Protein AF-A0A8H5BYA2-F1 (afdb_monomer_lite)

Sequence (118 aa):
MMFYFARFVLLLAHLRWNTVLAQTSLYIPGFDPQPIAASVVGVGSDGRTTWALQKGQADTTDTKSYADFHGTATLVQGPKDASLTYADASAQFTIGVACTFTHSTLAKPEATGEKGLE

Organism: NCBI:txid2480587

Foldseek 3Di:
DPPVVVVVVVVVVPPPPPPDPPPDDDDDPPADDAAKDWDFPDADPQRKTKIWIAHHDDDPPDPDDGDHGPDTKIWIDDPFKIWIWDDDVVVQWIWIWIFTDDPNDTDDIDTDTDRPDD

pLDDT: mean 73.27, std 17.87, range [36.91, 96.31]

Radius of gyration: 21.89 Å; chains: 1; bounding box: 81×33×36 Å

Secondary structure (DSSP, 8-state):
--SSHHHHHHHHTT--------------TTS-S--EEEEEEEE-TTSPEEEEEEEPPPPTT---------S-EEEEE-SSEEEEEEEETTTTEEEEEEEEEETTEE---EEE------

Structure (mmCIF, N/CA/C/O backbone):
data_AF-A0A8H5BYA2-F1
#
_entry.id   AF-A0A8H5BYA2-F1
#
loop_
_atom_site.group_PDB
_atom_site.id
_atom_site.type_symbol
_atom_site.label_atom_id
_atom_site.label_alt_id
_atom_site.label_comp_id
_atom_site.label_asym_id
_atom_site.label_entity_id
_atom_site.label_seq_id
_atom_site.pdbx_PDB_ins_code
_atom_site.Cartn_x
_atom_site.Cartn_y
_atom_site.Cartn_z
_atom_site.occupancy
_atom_site.B_iso_or_equiv
_atom_site.auth_seq_id
_atom_site.auth_comp_id
_atom_site.auth_asym_id
_atom_site.auth_atom_id
_atom_site.pdbx_PDB_model_num
ATOM 1 N N . MET A 1 1 ? -57.261 17.692 -14.785 1.00 49.97 1 MET A N 1
ATOM 2 C CA . MET A 1 1 ? -56.304 16.590 -15.040 1.00 49.97 1 MET A CA 1
ATOM 3 C C . MET A 1 1 ? -55.120 17.048 -15.910 1.00 49.97 1 MET A C 1
ATOM 5 O O . MET A 1 1 ? -54.666 16.301 -16.756 1.00 49.97 1 MET A O 1
ATOM 9 N N . MET A 1 2 ? -54.600 18.274 -15.717 1.00 49.91 2 MET A N 1
ATOM 10 C CA . MET A 1 2 ? -53.535 18.846 -16.569 1.00 49.91 2 MET A CA 1
ATOM 11 C C . MET A 1 2 ? -52.534 19.715 -15.778 1.00 49.91 2 MET A C 1
ATOM 13 O O . MET A 1 2 ? -51.893 20.594 -16.330 1.00 49.91 2 MET A O 1
ATOM 17 N N . PHE A 1 3 ? -52.419 19.484 -14.463 1.00 42.78 3 PHE A N 1
ATOM 18 C CA . PHE A 1 3 ? -51.503 20.227 -13.575 1.00 42.78 3 PHE A CA 1
ATOM 19 C C . PHE A 1 3 ? -50.533 19.323 -12.791 1.00 42.78 3 PHE A C 1
ATOM 21 O O . PHE A 1 3 ? -49.571 19.816 -12.212 1.00 42.78 3 PHE A O 1
ATOM 28 N N . TYR A 1 4 ? -50.740 17.998 -12.799 1.00 40.84 4 TYR A N 1
ATOM 29 C CA . TYR A 1 4 ? -49.879 17.037 -12.092 1.00 40.84 4 TYR A CA 1
ATOM 30 C C . TYR A 1 4 ? -48.628 16.644 -12.891 1.00 40.84 4 TYR A C 1
ATOM 32 O O . TYR A 1 4 ? -47.560 16.478 -12.306 1.00 40.84 4 TYR A O 1
ATOM 40 N N . PHE A 1 5 ? -48.724 16.570 -14.224 1.00 44.97 5 PHE A N 1
ATOM 41 C CA . PHE A 1 5 ? -47.589 16.210 -15.086 1.00 44.97 5 PHE A CA 1
ATOM 42 C C . PHE A 1 5 ? -46.463 17.257 -15.055 1.00 44.97 5 PHE A C 1
ATOM 44 O O . PHE A 1 5 ? -45.290 16.897 -15.029 1.00 44.97 5 PHE A O 1
ATOM 51 N N . ALA A 1 6 ? -46.804 18.547 -14.967 1.00 45.22 6 ALA A N 1
ATOM 52 C CA . ALA A 1 6 ? -45.822 19.635 -14.965 1.00 45.22 6 ALA A CA 1
ATOM 53 C C . ALA A 1 6 ? -44.945 19.672 -13.697 1.00 45.22 6 ALA A C 1
ATOM 55 O O . ALA A 1 6 ? -43.803 20.120 -13.753 1.00 45.22 6 ALA A O 1
ATOM 56 N N . ARG A 1 7 ? -45.443 19.169 -12.556 1.00 47.38 7 ARG A N 1
ATOM 57 C CA . ARG A 1 7 ? -44.660 19.101 -11.309 1.00 47.38 7 ARG A CA 1
ATOM 58 C C . ARG A 1 7 ? -43.731 17.891 -11.241 1.00 47.38 7 ARG A C 1
ATOM 60 O O . ARG A 1 7 ? -42.707 17.961 -10.573 1.00 47.38 7 ARG A O 1
ATOM 67 N N . PHE A 1 8 ? -44.060 16.810 -11.945 1.00 45.84 8 PHE A N 1
ATOM 68 C CA . PHE A 1 8 ? -43.253 15.588 -11.944 1.00 45.84 8 PHE A CA 1
ATOM 69 C C . PHE A 1 8 ? -41.979 15.739 -12.789 1.00 45.84 8 PHE A C 1
ATOM 71 O O . PHE A 1 8 ? -40.913 15.272 -12.400 1.00 45.84 8 PHE A O 1
ATOM 78 N N . VAL A 1 9 ? -42.066 16.475 -13.903 1.00 55.06 9 VAL A N 1
ATOM 79 C CA . VAL A 1 9 ? -40.914 16.759 -14.779 1.00 55.06 9 VAL A CA 1
ATOM 80 C C . VAL A 1 9 ? -39.900 17.694 -14.103 1.00 55.06 9 VAL A C 1
ATOM 82 O O . VAL A 1 9 ? -38.697 17.542 -14.292 1.00 55.06 9 VAL A O 1
ATOM 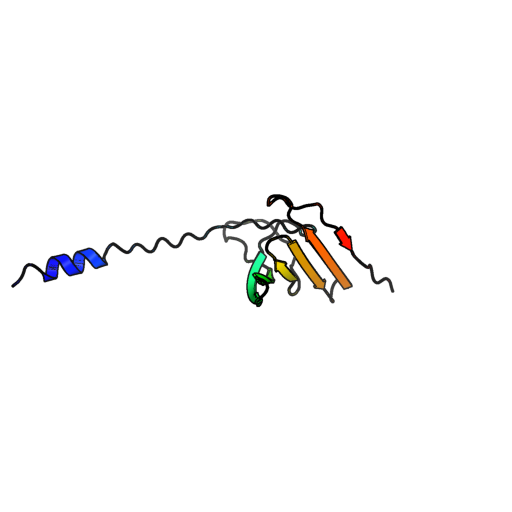85 N N . LEU A 1 10 ? -40.362 18.619 -13.257 1.00 49.81 10 LEU A N 1
ATOM 86 C CA . LEU A 1 10 ? -39.500 19.593 -12.576 1.00 49.81 10 LEU A CA 1
ATOM 87 C C . LEU A 1 10 ? -38.698 18.981 -11.410 1.00 49.81 10 LEU A C 1
ATOM 89 O O . LEU A 1 10 ? -37.605 19.453 -11.111 1.00 49.81 10 LEU A O 1
ATOM 93 N N . LEU A 1 11 ? -39.189 17.896 -10.798 1.00 49.34 11 LEU A N 1
ATOM 94 C CA . LEU A 1 11 ? -38.508 17.211 -9.689 1.00 49.34 11 LEU A CA 1
ATOM 95 C C . LEU A 1 11 ? -37.309 16.359 -10.149 1.00 49.34 11 LEU A C 1
ATOM 97 O O . LEU A 1 11 ? -36.342 16.199 -9.408 1.00 49.34 11 LEU A O 1
ATOM 101 N N . LEU A 1 12 ? -37.337 15.850 -11.385 1.00 54.81 12 LEU A N 1
ATOM 102 C CA . LEU A 1 12 ? -36.254 15.039 -11.959 1.00 54.81 12 LEU A CA 1
ATOM 103 C C . LEU A 1 12 ? -35.040 15.875 -12.404 1.00 54.81 12 LEU A C 1
ATOM 105 O O . LEU A 1 12 ? -33.945 15.340 -12.548 1.00 54.81 12 LEU A O 1
ATOM 109 N N . ALA A 1 13 ? -35.198 17.192 -12.570 1.00 51.94 13 ALA A N 1
ATOM 110 C CA . ALA A 1 13 ? -34.144 18.081 -13.062 1.00 51.94 13 ALA A CA 1
ATOM 111 C C . ALA A 1 13 ? -33.141 18.543 -11.982 1.00 51.94 13 ALA A C 1
ATOM 113 O O . ALA A 1 13 ? -32.279 19.372 -12.271 1.00 51.94 13 ALA A O 1
ATOM 114 N N . HIS A 1 14 ? -33.275 18.105 -10.724 1.00 46.88 14 HIS A N 1
ATOM 115 C CA . HIS A 1 14 ? -32.459 18.601 -9.599 1.00 46.88 14 HIS A CA 1
ATOM 116 C C . HIS A 1 14 ? -31.573 17.537 -8.945 1.00 46.88 14 HIS A C 1
ATOM 118 O O . HIS A 1 14 ? -30.838 17.857 -8.011 1.00 46.88 14 HIS A O 1
ATOM 124 N N . LEU A 1 15 ? -31.545 16.302 -9.457 1.00 51.44 15 LEU A N 1
ATOM 125 C CA . LEU A 1 15 ? -30.493 15.355 -9.087 1.00 51.44 15 LEU A CA 1
ATOM 126 C C . LEU A 1 15 ? -29.190 15.749 -9.800 1.00 51.44 15 LEU A C 1
ATOM 128 O O . LEU A 1 15 ? -28.763 15.135 -10.773 1.00 51.44 15 LEU A O 1
ATOM 132 N N . ARG A 1 16 ? -28.543 16.806 -9.304 1.00 57.88 16 ARG A N 1
ATOM 133 C CA . ARG A 1 16 ? -27.129 17.074 -9.564 1.00 57.88 16 ARG A CA 1
ATOM 134 C C . ARG A 1 16 ? -26.343 16.034 -8.772 1.00 57.88 16 ARG A C 1
ATOM 136 O O . ARG A 1 16 ? -26.231 16.133 -7.552 1.00 57.88 16 ARG A O 1
ATOM 143 N N . TRP A 1 17 ? -25.858 15.002 -9.455 1.00 55.16 17 TRP A N 1
ATOM 144 C CA . TRP A 1 17 ? -24.953 14.019 -8.868 1.00 55.16 17 TRP A CA 1
ATOM 145 C C . TRP A 1 17 ? -23.616 14.727 -8.645 1.00 55.16 17 TRP A C 1
ATOM 147 O O . TRP A 1 17 ? -22.804 14.839 -9.557 1.00 55.16 17 TRP A O 1
ATOM 157 N N . ASN A 1 18 ? -23.415 15.288 -7.453 1.00 52.41 18 ASN A N 1
ATOM 158 C CA . ASN A 1 18 ? -22.111 15.803 -7.057 1.00 52.41 18 ASN A CA 1
ATOM 159 C C . ASN A 1 18 ? -21.208 14.597 -6.783 1.00 52.41 18 ASN A C 1
ATOM 161 O O . ASN A 1 18 ? -21.186 14.068 -5.674 1.00 52.41 18 ASN A O 1
ATOM 165 N N . THR A 1 19 ? -20.492 14.126 -7.802 1.00 56.62 19 THR A N 1
ATOM 166 C CA . THR A 1 19 ? -19.398 13.174 -7.613 1.00 56.62 19 THR A CA 1
ATOM 167 C C . THR A 1 19 ? -18.233 13.928 -6.982 1.00 56.62 19 THR A C 1
ATOM 169 O O . THR A 1 19 ? -17.472 14.607 -7.670 1.00 56.62 19 THR A O 1
ATOM 172 N N . VAL A 1 20 ? -18.116 13.859 -5.658 1.00 57.47 20 VAL A N 1
ATOM 173 C CA . VAL A 1 20 ? -16.914 14.319 -4.959 1.00 57.47 20 VAL A CA 1
ATOM 174 C C . VAL A 1 20 ? -15.816 13.292 -5.223 1.00 57.47 20 VAL A C 1
ATOM 176 O O . VAL A 1 20 ? -15.867 12.179 -4.706 1.00 57.47 20 VAL A O 1
ATOM 179 N N . LEU A 1 21 ? -14.822 13.659 -6.032 1.00 57.12 21 LEU A N 1
ATOM 180 C CA . LEU A 1 21 ? -13.548 12.948 -6.077 1.00 57.12 21 LEU A CA 1
ATOM 181 C C . LEU A 1 21 ? -12.759 13.367 -4.835 1.00 57.12 21 LEU A C 1
ATOM 183 O O . LEU A 1 21 ? -12.107 14.409 -4.822 1.00 57.12 21 LEU A O 1
ATOM 187 N N . ALA A 1 22 ? -12.878 12.602 -3.751 1.00 52.25 22 ALA A N 1
ATOM 188 C CA . ALA A 1 22 ? -12.043 12.817 -2.580 1.00 52.25 22 ALA A CA 1
ATOM 189 C C . ALA A 1 22 ? -10.605 12.411 -2.931 1.00 52.25 22 ALA A C 1
ATOM 191 O O . ALA A 1 22 ? -10.311 11.227 -3.085 1.00 52.25 22 ALA A O 1
ATOM 192 N N . GLN A 1 23 ? -9.708 13.390 -3.065 1.00 55.38 23 GLN A N 1
ATOM 193 C CA . GLN A 1 23 ? -8.272 13.128 -3.096 1.00 55.38 23 GLN A CA 1
ATOM 194 C C . GLN A 1 23 ? -7.844 12.697 -1.693 1.00 55.38 23 GLN A C 1
ATOM 196 O O . GLN A 1 23 ? -7.657 13.516 -0.796 1.00 55.38 23 GLN A O 1
ATOM 201 N N . THR A 1 24 ? -7.747 11.390 -1.480 1.00 66.00 24 THR A N 1
ATOM 202 C CA . THR A 1 24 ? -7.211 10.827 -0.243 1.00 66.00 24 THR A CA 1
ATOM 203 C C . THR A 1 24 ? -5.694 10.787 -0.339 1.00 66.00 24 THR A C 1
ATOM 205 O O . THR A 1 24 ? -5.153 10.167 -1.254 1.00 66.00 24 THR A O 1
ATOM 208 N N . SER A 1 25 ? -4.994 11.422 0.600 1.00 64.25 25 SER A N 1
ATOM 209 C CA . SER A 1 25 ? -3.556 11.217 0.748 1.00 64.25 25 SER A CA 1
ATOM 210 C C . SER A 1 25 ? -3.305 9.967 1.591 1.00 64.25 25 SER A C 1
ATOM 212 O O . SER A 1 25 ? -3.829 9.823 2.696 1.00 64.25 25 SER A O 1
ATOM 214 N N . LEU A 1 26 ? -2.502 9.048 1.058 1.00 70.94 26 LEU A N 1
ATOM 215 C CA . LEU A 1 26 ? -2.009 7.879 1.777 1.00 70.94 26 LEU A CA 1
ATOM 216 C C . LEU A 1 26 ? -0.499 8.030 1.942 1.00 70.94 26 LEU A C 1
ATOM 218 O O . LEU A 1 26 ? 0.231 8.091 0.955 1.00 70.94 26 LEU A O 1
ATOM 222 N N . TYR A 1 27 ? -0.030 8.097 3.186 1.00 69.56 27 TYR A N 1
ATOM 223 C CA . TYR A 1 27 ? 1.399 8.038 3.469 1.00 69.56 27 TYR A CA 1
ATOM 224 C C . TYR A 1 27 ? 1.832 6.577 3.593 1.00 69.56 27 TYR A C 1
ATOM 226 O O . TYR A 1 27 ? 1.370 5.870 4.490 1.00 69.56 27 TYR A O 1
ATOM 234 N N . ILE A 1 28 ? 2.722 6.141 2.701 1.00 72.25 28 ILE A N 1
ATOM 235 C CA . ILE A 1 28 ? 3.306 4.800 2.715 1.00 72.25 28 ILE A CA 1
ATOM 236 C C . ILE A 1 28 ? 4.782 4.933 3.123 1.00 72.25 28 ILE A C 1
ATOM 238 O O . ILE A 1 28 ? 5.573 5.488 2.357 1.00 72.25 28 ILE A O 1
ATOM 242 N N . PRO A 1 29 ? 5.181 4.463 4.319 1.00 64.75 29 PRO A N 1
ATOM 243 C CA . PRO A 1 29 ? 6.575 4.511 4.743 1.00 64.75 29 PRO A CA 1
ATOM 244 C C . PRO A 1 29 ? 7.493 3.797 3.744 1.00 64.75 29 PRO A C 1
ATOM 246 O O . PRO A 1 29 ? 7.210 2.675 3.330 1.00 64.75 29 PRO A O 1
ATOM 249 N N . GLY A 1 30 ? 8.602 4.442 3.379 1.00 68.31 30 GLY A N 1
ATOM 250 C CA . GLY A 1 30 ? 9.578 3.894 2.431 1.00 68.31 30 GLY A CA 1
ATOM 251 C C . GLY A 1 30 ? 9.244 4.114 0.952 1.00 68.31 30 GLY A C 1
ATOM 252 O O . GLY A 1 30 ? 10.034 3.708 0.108 1.00 68.31 30 GLY A O 1
ATOM 253 N N . PHE A 1 31 ? 8.125 4.773 0.634 1.00 73.19 31 PHE A N 1
ATOM 254 C CA . PHE A 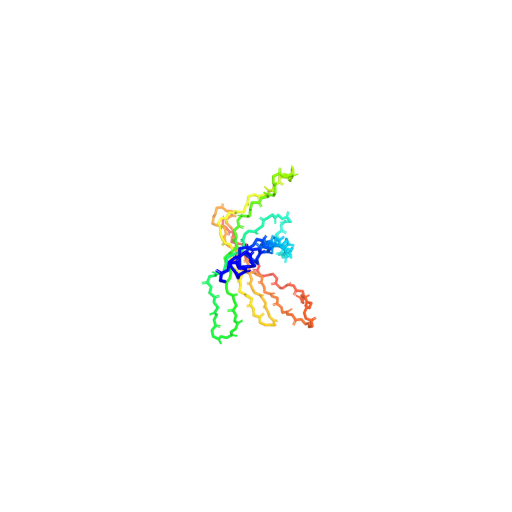1 31 ? 7.799 5.205 -0.724 1.00 73.19 31 PHE A CA 1
ATOM 255 C C . PHE A 1 31 ? 7.988 6.711 -0.868 1.00 73.19 31 PHE A C 1
ATOM 257 O O . PHE A 1 31 ? 7.584 7.489 0.001 1.00 73.19 31 PHE A O 1
ATOM 264 N N . ASP A 1 32 ? 8.540 7.121 -2.007 1.00 78.56 32 ASP A N 1
ATOM 265 C CA . ASP A 1 32 ? 8.534 8.526 -2.391 1.00 78.56 32 ASP A CA 1
ATOM 266 C C . ASP A 1 32 ? 7.091 8.992 -2.645 1.00 78.56 32 ASP A C 1
ATOM 268 O O . ASP A 1 32 ? 6.301 8.233 -3.226 1.00 78.56 32 ASP A O 1
ATOM 272 N N . PRO A 1 33 ? 6.725 10.226 -2.233 1.00 80.94 33 PRO A N 1
ATOM 273 C CA . PRO A 1 33 ? 5.409 10.790 -2.503 1.00 80.94 33 PRO A CA 1
ATOM 274 C C . PRO A 1 33 ? 5.085 10.763 -4.000 1.00 80.94 33 PRO A C 1
ATOM 276 O O . PRO A 1 33 ? 5.708 11.465 -4.796 1.00 80.94 33 PRO A O 1
ATOM 279 N N . GLN A 1 34 ? 4.091 9.960 -4.370 1.00 84.56 34 GLN A N 1
ATOM 280 C CA . GLN A 1 34 ? 3.670 9.761 -5.753 1.00 84.56 34 GLN A CA 1
ATOM 281 C C . GLN A 1 34 ? 2.193 9.342 -5.822 1.00 84.56 34 GLN A C 1
ATOM 283 O O . GLN A 1 34 ? 1.652 8.849 -4.828 1.00 84.56 34 GLN A O 1
ATOM 288 N N . PRO A 1 35 ? 1.524 9.508 -6.974 1.00 86.56 35 PRO A N 1
ATOM 289 C CA . PRO A 1 35 ? 0.186 8.979 -7.189 1.00 86.56 35 PRO A CA 1
ATOM 290 C C . PRO A 1 35 ? 0.189 7.452 -7.099 1.00 86.56 35 PRO A C 1
ATOM 292 O O . PRO A 1 35 ? 0.923 6.780 -7.823 1.00 86.56 35 PRO A O 1
ATOM 295 N N . ILE A 1 36 ? -0.678 6.903 -6.251 1.00 87.31 36 ILE A N 1
ATOM 296 C CA . ILE A 1 36 ? -0.872 5.460 -6.086 1.00 87.31 36 ILE A CA 1
ATOM 297 C C . ILE A 1 36 ? -2.339 5.133 -6.338 1.00 87.31 36 ILE A C 1
ATOM 299 O O . ILE A 1 36 ? -3.232 5.783 -5.794 1.00 87.31 36 ILE A O 1
ATOM 303 N N . ALA A 1 37 ? -2.582 4.113 -7.155 1.00 88.31 37 ALA A N 1
ATOM 304 C CA . ALA A 1 37 ? -3.897 3.510 -7.295 1.00 88.31 37 ALA A CA 1
ATOM 305 C C . ALA A 1 37 ? -4.028 2.373 -6.277 1.00 88.31 37 ALA A C 1
ATOM 307 O O . ALA A 1 37 ? -3.162 1.504 -6.206 1.00 88.31 37 ALA A O 1
ATOM 308 N N . ALA A 1 38 ? -5.110 2.375 -5.500 1.00 89.50 38 ALA A N 1
ATOM 309 C CA . ALA A 1 38 ? -5.425 1.321 -4.543 1.00 89.50 38 ALA A CA 1
ATOM 310 C C . ALA A 1 38 ? -6.735 0.639 -4.942 1.00 89.50 38 ALA A C 1
ATOM 312 O O . ALA A 1 38 ? -7.754 1.301 -5.138 1.00 89.50 38 ALA A O 1
ATOM 313 N N . SER A 1 39 ? -6.713 -0.686 -5.042 1.00 92.38 39 SER A N 1
ATOM 314 C CA . SER A 1 39 ? -7.887 -1.500 -5.362 1.00 92.38 39 SER A CA 1
ATOM 315 C C . SER A 1 39 ? -8.112 -2.556 -4.287 1.00 92.38 39 SER A C 1
ATOM 317 O O . SER A 1 39 ? -7.162 -3.175 -3.814 1.00 92.38 39 SER A O 1
ATOM 319 N N . VAL A 1 40 ? -9.364 -2.751 -3.865 1.00 94.00 40 VAL A N 1
ATOM 320 C CA . VAL A 1 40 ? -9.704 -3.795 -2.889 1.00 94.00 40 VAL A CA 1
ATOM 321 C C . VAL A 1 40 ? -9.615 -5.153 -3.577 1.00 94.00 40 VAL A C 1
ATOM 323 O O . VAL A 1 40 ? -10.340 -5.413 -4.534 1.00 94.00 40 VAL A O 1
ATOM 326 N N . VAL A 1 41 ? -8.754 -6.026 -3.062 1.00 96.31 41 VAL A N 1
ATOM 327 C CA . VAL A 1 41 ? -8.668 -7.436 -3.469 1.00 96.31 41 VAL A CA 1
ATOM 328 C C . VAL A 1 41 ? -9.736 -8.250 -2.742 1.00 96.31 41 VAL A C 1
ATOM 330 O O . VAL A 1 41 ? -10.368 -9.122 -3.330 1.00 96.31 41 VAL A O 1
ATOM 333 N N . GLY A 1 42 ? -9.967 -7.948 -1.463 1.00 95.44 42 GLY A N 1
ATOM 334 C CA . GLY A 1 42 ? -10.997 -8.606 -0.670 1.00 95.44 42 GLY A CA 1
ATOM 335 C C . GLY A 1 42 ? -11.057 -8.117 0.771 1.00 95.44 42 GLY A C 1
ATOM 336 O O . GLY A 1 42 ? -10.141 -7.455 1.261 1.00 95.44 42 GLY A O 1
ATOM 337 N N . VAL A 1 43 ? -12.147 -8.471 1.448 1.00 96.06 43 VAL A N 1
ATOM 338 C CA . VAL A 1 43 ? -12.356 -8.224 2.879 1.00 96.06 43 VAL A CA 1
ATOM 339 C C . VAL A 1 43 ? -12.525 -9.574 3.568 1.00 96.06 43 VAL A C 1
ATOM 341 O O . VAL A 1 43 ? -13.407 -10.351 3.203 1.00 96.06 43 VAL A O 1
ATOM 344 N N . GLY A 1 44 ? -11.654 -9.866 4.530 1.00 91.06 44 GLY A N 1
ATOM 345 C CA . GLY A 1 44 ? -11.695 -11.087 5.325 1.00 91.06 44 GLY A CA 1
ATOM 346 C C . GLY A 1 44 ? -12.798 -11.054 6.383 1.00 91.06 44 GLY A C 1
ATOM 347 O O . GLY A 1 44 ? -13.246 -9.993 6.821 1.00 91.06 44 GLY A O 1
ATOM 348 N N . SER A 1 45 ? -13.222 -12.234 6.843 1.00 92.94 45 SER A N 1
ATOM 349 C CA . SER A 1 45 ? -14.178 -12.372 7.954 1.00 92.94 45 SER A CA 1
ATOM 350 C C . SER A 1 45 ? -13.635 -11.856 9.293 1.00 92.94 45 SER A C 1
ATOM 352 O O . SER A 1 45 ? -14.395 -11.653 10.233 1.00 92.94 45 SER A O 1
ATOM 354 N N . ASP A 1 46 ? -12.323 -11.653 9.379 1.00 88.75 46 ASP A N 1
ATOM 355 C CA . ASP A 1 46 ? -11.610 -11.025 10.491 1.00 88.75 46 ASP A CA 1
ATOM 356 C C . ASP A 1 46 ? -11.657 -9.483 10.449 1.00 88.75 46 ASP A C 1
ATOM 358 O O . ASP A 1 46 ? -11.091 -8.817 11.318 1.00 88.75 46 ASP A O 1
ATOM 362 N N . GLY A 1 47 ? -12.334 -8.903 9.451 1.00 88.88 47 GLY A N 1
ATOM 363 C CA . GLY A 1 47 ? -12.453 -7.460 9.261 1.00 88.88 47 GLY A CA 1
ATOM 364 C C . GLY A 1 47 ? -11.219 -6.813 8.634 1.00 88.88 47 GLY A C 1
ATOM 365 O O . GLY A 1 47 ? -11.137 -5.584 8.598 1.00 88.88 47 GLY A O 1
ATOM 366 N N . ARG A 1 48 ? -10.256 -7.602 8.140 1.00 93.50 48 ARG A N 1
ATOM 367 C CA . ARG A 1 48 ? -9.085 -7.075 7.432 1.00 93.50 48 ARG A CA 1
ATOM 368 C C . ARG A 1 48 ? -9.411 -6.859 5.963 1.00 93.50 48 ARG A C 1
ATOM 370 O O . ARG A 1 48 ? -10.015 -7.711 5.316 1.00 93.50 48 ARG A O 1
ATOM 377 N N . THR A 1 49 ? -8.983 -5.728 5.416 1.00 94.75 49 THR A N 1
ATOM 378 C CA . THR A 1 49 ? -9.096 -5.438 3.983 1.00 94.75 49 THR A CA 1
ATOM 379 C C . THR A 1 49 ? -7.740 -5.617 3.324 1.00 94.75 49 THR A C 1
ATOM 381 O O . THR A 1 49 ? -6.745 -5.056 3.782 1.00 94.75 49 THR A O 1
ATOM 384 N N . THR A 1 50 ? -7.704 -6.396 2.249 1.00 94.75 50 THR A N 1
ATOM 385 C CA . THR A 1 50 ? -6.521 -6.561 1.404 1.00 94.75 50 THR A CA 1
ATOM 386 C C . THR A 1 50 ? -6.646 -5.655 0.193 1.00 94.75 50 THR A C 1
ATOM 388 O O . THR A 1 50 ? -7.662 -5.678 -0.505 1.00 94.75 50 THR A O 1
ATOM 391 N N . TRP A 1 51 ? -5.600 -4.883 -0.066 1.00 93.81 51 TRP A N 1
ATOM 392 C CA . TRP A 1 51 ? -5.507 -3.920 -1.148 1.00 93.81 51 TRP A CA 1
ATOM 393 C C . TRP A 1 51 ? -4.331 -4.255 -2.060 1.00 93.81 51 TRP A C 1
ATOM 395 O O . TRP A 1 51 ? -3.239 -4.570 -1.585 1.00 93.81 51 TRP A O 1
ATOM 405 N N . ALA A 1 52 ? -4.546 -4.126 -3.363 1.00 93.25 52 ALA A N 1
ATOM 406 C CA . ALA A 1 52 ? -3.500 -4.098 -4.370 1.00 93.25 52 ALA A CA 1
ATOM 407 C C . ALA A 1 52 ? -3.181 -2.636 -4.692 1.00 93.25 52 ALA A C 1
ATOM 409 O O . ALA A 1 52 ? -4.063 -1.877 -5.108 1.00 93.25 52 ALA A O 1
ATOM 410 N N . LEU A 1 53 ? -1.925 -2.252 -4.471 1.00 90.88 53 LEU A N 1
ATOM 411 C CA . LEU A 1 53 ? -1.391 -0.921 -4.731 1.00 90.88 53 LEU A CA 1
ATOM 412 C C . LEU A 1 53 ? -0.538 -0.942 -5.997 1.00 90.88 53 LEU A C 1
ATOM 414 O O . LEU A 1 53 ? 0.331 -1.801 -6.154 1.00 90.88 53 LEU A O 1
ATOM 418 N N . GLN A 1 54 ? -0.792 0.003 -6.891 1.00 90.31 54 GLN A N 1
ATOM 419 C CA . GLN A 1 54 ? -0.182 0.090 -8.215 1.00 90.31 54 GLN A CA 1
ATOM 420 C C . GLN A 1 54 ? 0.155 1.541 -8.554 1.00 90.31 54 GLN A C 1
ATOM 422 O O . GLN A 1 54 ? -0.287 2.471 -7.870 1.00 90.31 54 GLN A O 1
ATOM 427 N N . LYS A 1 55 ? 0.890 1.738 -9.655 1.00 88.31 55 LYS A N 1
ATOM 428 C CA . LYS A 1 55 ? 1.148 3.070 -10.208 1.00 88.31 55 LYS A CA 1
ATOM 429 C C . LYS A 1 55 ? -0.171 3.820 -10.403 1.00 88.31 55 LYS A C 1
ATOM 431 O O . LYS A 1 55 ? -1.043 3.378 -11.151 1.00 88.31 55 LYS A O 1
ATOM 436 N N . GLY A 1 56 ? -0.311 4.947 -9.717 1.00 86.38 56 GLY A N 1
ATOM 437 C CA . GLY A 1 56 ? -1.431 5.852 -9.914 1.00 86.38 56 GLY A CA 1
ATOM 438 C C . GLY A 1 56 ? -1.218 6.747 -11.128 1.00 86.38 56 GLY A C 1
ATOM 439 O O . GLY A 1 56 ? -0.103 6.916 -11.626 1.00 86.38 56 GLY A O 1
ATOM 440 N N . GLN A 1 57 ? -2.305 7.358 -11.587 1.00 85.44 57 GLN A N 1
ATOM 441 C CA . GLN A 1 57 ? -2.235 8.413 -12.585 1.00 85.44 57 GLN A CA 1
ATOM 442 C C . GLN A 1 57 ? -2.129 9.767 -11.878 1.00 85.44 57 GLN A C 1
ATOM 444 O O . GLN A 1 57 ? -2.942 10.077 -11.006 1.00 85.44 57 GLN A O 1
ATOM 449 N N . ALA A 1 58 ? -1.138 10.571 -12.258 1.00 83.62 58 ALA A N 1
ATOM 450 C CA . ALA A 1 58 ? -1.070 11.964 -11.841 1.00 83.62 58 ALA A CA 1
ATOM 451 C C . ALA A 1 58 ? -2.215 12.778 -12.470 1.00 83.62 58 ALA A C 1
ATOM 453 O O . ALA A 1 58 ? -2.758 12.409 -13.522 1.00 83.62 58 ALA A O 1
ATOM 454 N N . ASP A 1 59 ? -2.566 13.896 -11.833 1.00 81.88 59 ASP A N 1
ATOM 455 C CA . ASP A 1 59 ? -3.461 14.873 -12.449 1.00 81.88 59 ASP A CA 1
ATOM 456 C C . ASP A 1 59 ? -2.801 15.452 -13.710 1.00 81.88 59 ASP A C 1
ATOM 458 O O . ASP A 1 59 ? -1.587 15.612 -13.788 1.00 81.88 59 ASP A O 1
ATOM 462 N N . THR A 1 60 ? -3.615 15.806 -14.694 1.00 81.00 60 THR A N 1
ATOM 463 C CA . THR A 1 60 ? -3.196 16.509 -15.909 1.00 81.00 60 THR A CA 1
ATOM 464 C C . THR A 1 60 ? -2.478 17.834 -15.645 1.00 81.00 60 THR A C 1
ATOM 466 O O . THR A 1 60 ? -1.693 18.272 -16.483 1.00 81.00 60 THR A O 1
ATOM 469 N N . THR A 1 61 ? -2.722 18.477 -14.499 1.00 86.06 61 THR A N 1
ATOM 470 C CA . THR A 1 61 ? -2.029 19.714 -14.103 1.00 86.06 61 THR A CA 1
ATOM 471 C C . THR A 1 61 ? -0.722 19.467 -13.351 1.00 86.06 61 THR A C 1
ATOM 473 O O . THR A 1 61 ? -0.014 20.419 -13.024 1.00 86.06 61 THR A O 1
ATOM 476 N N . ASP A 1 62 ? -0.423 18.214 -13.015 1.00 82.88 62 ASP A N 1
ATOM 477 C CA . ASP A 1 62 ? 0.771 17.849 -12.272 1.00 82.88 62 ASP A CA 1
ATOM 478 C C . ASP A 1 62 ? 1.974 17.730 -13.211 1.00 82.88 62 ASP A C 1
ATOM 480 O O . ASP A 1 62 ? 2.008 16.906 -14.122 1.00 82.88 62 ASP A O 1
ATOM 484 N N . THR A 1 63 ? 2.972 18.582 -12.991 1.00 83.25 63 THR A N 1
ATOM 485 C CA . THR A 1 63 ? 4.193 18.649 -13.804 1.00 83.25 63 THR A CA 1
ATOM 486 C C . THR A 1 63 ? 5.358 17.871 -13.195 1.00 83.25 63 THR A C 1
ATOM 488 O O . THR A 1 63 ? 6.465 17.899 -13.738 1.00 83.25 63 THR A O 1
ATOM 491 N N . LYS A 1 64 ? 5.148 17.193 -12.059 1.00 84.88 64 LYS A N 1
ATOM 492 C CA . LYS A 1 64 ? 6.198 16.418 -11.396 1.00 84.88 64 LYS A CA 1
ATOM 493 C C . LYS A 1 64 ? 6.499 15.133 -12.162 1.00 84.88 64 LYS A C 1
ATOM 495 O O . LYS A 1 64 ? 5.607 14.463 -12.674 1.00 84.88 64 LYS A O 1
ATOM 500 N N . SER A 1 65 ? 7.779 14.768 -12.178 1.00 81.19 65 SER A N 1
ATOM 501 C CA . SER A 1 65 ? 8.207 13.433 -12.586 1.00 81.19 65 SER A CA 1
ATOM 502 C C . SER A 1 65 ? 8.189 12.519 -11.367 1.00 81.19 65 SER A C 1
ATOM 504 O O . SER A 1 65 ? 8.782 12.851 -10.338 1.00 81.19 65 SER A O 1
ATOM 506 N N . TYR A 1 66 ? 7.509 11.385 -11.485 1.00 82.06 66 TYR A N 1
ATOM 507 C CA . TYR A 1 66 ? 7.436 10.363 -10.448 1.00 82.06 66 TYR A CA 1
ATOM 508 C C . TYR A 1 66 ? 8.326 9.185 -10.825 1.00 82.06 66 TYR A C 1
ATOM 510 O O . TYR A 1 66 ? 8.431 8.843 -12.004 1.00 82.06 66 TYR A O 1
ATOM 518 N N . ALA A 1 67 ? 8.954 8.567 -9.824 1.00 77.06 67 ALA A N 1
ATOM 519 C CA . ALA A 1 67 ? 9.630 7.293 -10.021 1.00 77.06 67 ALA A CA 1
ATOM 520 C C . ALA A 1 67 ? 8.631 6.243 -10.533 1.00 77.06 67 ALA A C 1
ATOM 522 O O . ALA A 1 67 ? 7.430 6.315 -10.254 1.00 77.06 67 ALA A O 1
ATOM 523 N N . ASP A 1 68 ? 9.120 5.270 -11.298 1.00 75.94 68 ASP A N 1
ATOM 524 C CA . ASP A 1 68 ? 8.269 4.175 -11.736 1.00 75.94 68 ASP A CA 1
ATOM 525 C C . ASP A 1 68 ? 7.934 3.251 -10.559 1.00 75.94 68 ASP A C 1
ATOM 527 O O . ASP A 1 68 ? 8.799 2.804 -9.808 1.00 75.94 68 ASP A O 1
ATOM 531 N N . PHE A 1 69 ? 6.642 2.967 -10.407 1.00 81.56 69 PHE A N 1
ATOM 532 C CA . PHE A 1 69 ? 6.132 1.947 -9.501 1.00 81.56 69 PHE A CA 1
ATOM 533 C C . PHE A 1 69 ? 6.015 0.638 -10.286 1.00 81.56 69 PHE A C 1
ATOM 535 O O . PHE A 1 69 ? 5.148 0.502 -11.155 1.00 81.56 69 PHE A O 1
ATOM 542 N N . HIS A 1 70 ? 6.898 -0.317 -10.003 1.00 83.00 70 HIS A N 1
ATOM 543 C CA . HIS A 1 70 ? 7.001 -1.572 -10.741 1.00 83.00 70 HIS A CA 1
ATOM 544 C C . HIS A 1 70 ? 6.159 -2.682 -10.098 1.00 83.00 70 HIS A C 1
ATOM 546 O O . HIS A 1 70 ? 6.385 -3.104 -8.974 1.00 83.00 70 HIS A O 1
ATOM 552 N N . GLY A 1 71 ? 5.185 -3.221 -10.828 1.00 85.94 71 GLY A N 1
ATOM 553 C CA . GLY A 1 71 ? 4.377 -4.336 -10.331 1.00 85.94 71 GLY A CA 1
ATOM 554 C C . GLY A 1 71 ? 3.280 -3.900 -9.357 1.00 85.94 71 GLY A C 1
ATOM 555 O O . GLY A 1 71 ? 2.551 -2.941 -9.611 1.00 85.94 71 GLY A O 1
ATOM 556 N N . THR A 1 72 ? 3.061 -4.673 -8.293 1.00 89.75 72 THR A N 1
ATOM 557 C CA . THR A 1 72 ? 1.944 -4.471 -7.357 1.00 89.75 72 THR A CA 1
ATOM 558 C C . THR A 1 72 ? 2.404 -4.727 -5.928 1.00 89.75 72 THR A C 1
ATOM 560 O O . THR A 1 72 ? 2.920 -5.801 -5.626 1.00 89.75 72 THR A O 1
ATOM 563 N N . ALA A 1 73 ? 2.192 -3.755 -5.042 1.00 91.00 73 ALA A N 1
ATOM 564 C CA . ALA A 1 73 ? 2.361 -3.956 -3.608 1.00 91.00 73 ALA A CA 1
ATOM 565 C C . ALA A 1 73 ? 1.042 -4.431 -2.988 1.00 91.00 73 ALA A C 1
ATOM 567 O O . ALA A 1 73 ? -0.042 -4.053 -3.431 1.00 91.00 73 ALA A O 1
ATOM 568 N N . THR A 1 74 ? 1.133 -5.252 -1.950 1.00 93.19 74 THR A N 1
ATOM 569 C CA . THR A 1 74 ? -0.024 -5.757 -1.208 1.00 93.19 74 THR A CA 1
ATOM 570 C C . THR A 1 74 ? -0.076 -5.086 0.153 1.00 93.19 74 THR A C 1
ATOM 572 O O . THR A 1 74 ? 0.876 -5.186 0.923 1.00 93.19 74 THR A O 1
ATOM 575 N N . LEU A 1 75 ? -1.187 -4.420 0.458 1.00 91.31 75 LEU A N 1
ATOM 576 C CA . LEU A 1 75 ? -1.453 -3.815 1.761 1.00 91.31 75 LEU A CA 1
ATOM 577 C C . LEU A 1 75 ? -2.595 -4.568 2.440 1.00 91.31 75 LEU A C 1
ATOM 579 O O . LEU A 1 75 ? -3.709 -4.605 1.926 1.00 91.31 75 LEU A O 1
ATOM 583 N N . VAL A 1 76 ? -2.343 -5.126 3.618 1.00 93.50 76 VAL A N 1
ATOM 584 C CA . VAL A 1 76 ? -3.373 -5.720 4.471 1.00 93.50 76 VAL A CA 1
ATOM 585 C C . VAL A 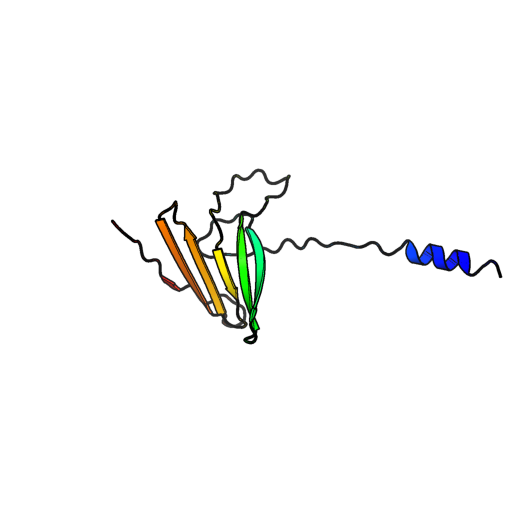1 76 ? -3.613 -4.781 5.640 1.00 93.50 76 VAL A C 1
ATOM 587 O O . VAL A 1 76 ? -2.744 -4.596 6.488 1.00 93.50 76 VAL A O 1
ATOM 590 N N . GLN A 1 77 ? -4.801 -4.193 5.699 1.00 90.81 77 GLN A N 1
ATOM 591 C CA . GLN A 1 77 ? -5.194 -3.269 6.756 1.00 90.81 77 GLN A CA 1
ATOM 592 C C . GLN A 1 77 ? -6.217 -3.930 7.676 1.00 90.81 77 GLN A C 1
ATOM 594 O O . GLN A 1 77 ? -7.281 -4.353 7.224 1.00 90.81 77 GLN A O 1
ATOM 599 N N . GLY A 1 78 ? -5.907 -3.993 8.967 1.00 90.12 78 GLY A N 1
ATOM 600 C CA . GLY A 1 78 ? -6.830 -4.390 10.020 1.00 90.12 78 GLY A CA 1
ATOM 601 C C . GLY A 1 78 ? -7.286 -3.207 10.884 1.00 90.12 78 GLY A C 1
ATOM 602 O O . GLY A 1 78 ? -6.846 -2.070 10.699 1.00 90.12 78 GLY A O 1
ATOM 603 N N . PRO A 1 79 ? -8.158 -3.453 11.878 1.00 86.00 79 PRO A N 1
ATOM 604 C CA . PRO A 1 79 ? -8.659 -2.402 12.768 1.00 86.00 79 PRO A CA 1
ATOM 605 C C . PRO A 1 79 ? -7.584 -1.759 13.657 1.00 86.00 79 PRO A C 1
ATOM 607 O O . PRO A 1 79 ? -7.776 -0.656 14.164 1.00 86.00 79 PRO A O 1
ATOM 610 N N . LYS A 1 80 ? -6.478 -2.469 13.905 1.00 88.06 80 LYS A N 1
ATOM 611 C CA . LYS A 1 80 ? -5.409 -2.060 14.832 1.00 88.06 80 LYS A CA 1
ATOM 612 C C . LYS A 1 80 ? -4.011 -2.173 14.234 1.00 88.06 80 LYS A C 1
ATOM 614 O O . LYS A 1 80 ? -3.041 -1.896 14.929 1.00 88.06 80 LYS A O 1
ATOM 619 N N . ASP A 1 81 ? -3.894 -2.591 12.985 1.00 88.25 81 ASP A N 1
ATOM 620 C CA . ASP A 1 81 ? -2.614 -2.837 12.341 1.00 88.25 81 ASP A CA 1
ATOM 621 C C . ASP A 1 81 ? -2.703 -2.674 10.822 1.00 88.25 81 ASP A C 1
ATOM 623 O O . ASP A 1 81 ? -3.781 -2.632 10.226 1.00 88.25 81 ASP A O 1
ATOM 627 N N . ALA A 1 82 ? -1.541 -2.562 10.195 1.00 89.12 82 ALA A N 1
ATOM 628 C CA . ALA A 1 82 ? -1.395 -2.659 8.758 1.00 89.12 82 ALA A CA 1
ATOM 629 C C . ALA A 1 82 ? -0.062 -3.325 8.427 1.00 89.12 82 ALA A C 1
ATOM 631 O O . ALA A 1 82 ? 0.943 -3.077 9.095 1.00 89.12 82 ALA A O 1
ATOM 632 N N . SER A 1 83 ? -0.048 -4.142 7.382 1.00 90.88 83 SER A N 1
ATOM 633 C CA . SER A 1 83 ? 1.176 -4.685 6.808 1.00 90.88 83 SER A CA 1
ATOM 634 C C . SER A 1 83 ? 1.225 -4.429 5.311 1.00 90.88 83 SER A C 1
ATOM 636 O O . SER A 1 83 ? 0.232 -4.580 4.604 1.00 90.88 83 SER A O 1
ATOM 638 N N . LEU A 1 84 ? 2.394 -4.025 4.834 1.00 89.75 84 LEU A N 1
ATOM 639 C CA . LEU A 1 84 ? 2.695 -3.812 3.431 1.00 89.75 84 LEU A CA 1
ATOM 640 C C . LEU A 1 84 ? 3.774 -4.801 3.010 1.00 89.75 84 LEU A C 1
ATOM 642 O O . LEU A 1 84 ? 4.812 -4.918 3.664 1.00 89.75 84 LEU A O 1
ATOM 646 N N . THR A 1 85 ? 3.548 -5.464 1.886 1.00 91.44 85 THR A N 1
ATOM 647 C CA . THR A 1 85 ? 4.555 -6.278 1.215 1.00 91.44 85 THR A CA 1
ATOM 648 C C . THR A 1 85 ? 4.711 -5.793 -0.212 1.00 91.44 85 THR A C 1
ATOM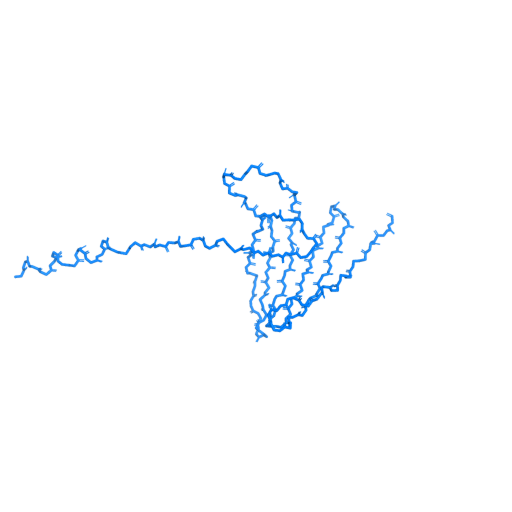 650 O O . THR A 1 85 ? 3.731 -5.672 -0.948 1.00 91.44 85 THR A O 1
ATOM 653 N N . TYR A 1 86 ? 5.946 -5.523 -0.610 1.00 89.06 86 TYR A N 1
ATOM 654 C CA . TYR A 1 86 ? 6.276 -5.134 -1.969 1.00 89.06 86 TYR A CA 1
ATOM 655 C C . TYR A 1 86 ? 7.528 -5.869 -2.416 1.00 89.06 86 TYR A C 1
ATOM 657 O O . TYR A 1 86 ? 8.564 -5.783 -1.762 1.00 89.06 86 TYR A O 1
ATOM 665 N N . ALA A 1 87 ? 7.416 -6.609 -3.510 1.00 86.38 87 ALA A N 1
ATOM 666 C CA . ALA A 1 87 ? 8.525 -7.331 -4.102 1.00 86.38 87 ALA A CA 1
ATOM 667 C C . ALA A 1 87 ? 8.672 -6.885 -5.552 1.00 86.38 87 ALA A C 1
ATOM 669 O O . ALA A 1 87 ? 7.711 -6.935 -6.321 1.00 86.38 87 ALA A O 1
ATOM 670 N N . ASP A 1 88 ? 9.882 -6.472 -5.906 1.00 80.25 88 ASP A N 1
ATOM 671 C CA . ASP A 1 88 ? 10.259 -6.143 -7.270 1.00 80.25 88 ASP A CA 1
ATOM 672 C C . ASP A 1 88 ? 11.403 -7.070 -7.683 1.00 80.25 88 ASP A C 1
ATOM 674 O O . ASP A 1 88 ? 12.538 -6.953 -7.217 1.00 80.25 88 ASP A O 1
ATOM 678 N N . ALA A 1 89 ? 11.084 -8.019 -8.561 1.00 77.56 89 ALA A N 1
ATOM 679 C CA . ALA A 1 89 ? 12.059 -8.964 -9.087 1.00 77.56 89 ALA A CA 1
ATOM 680 C C . ALA A 1 89 ? 13.066 -8.297 -10.039 1.00 77.56 89 ALA A C 1
ATOM 682 O O . ALA A 1 89 ? 14.198 -8.761 -10.149 1.00 77.56 89 ALA A O 1
ATOM 683 N N . SER A 1 90 ? 12.681 -7.214 -10.723 1.00 75.56 90 SER A N 1
ATOM 684 C CA . SER A 1 90 ? 13.562 -6.478 -11.635 1.00 75.56 90 SER A CA 1
ATOM 685 C C . SER A 1 90 ? 14.595 -5.652 -10.874 1.00 75.56 90 SER A C 1
ATOM 687 O O . SER A 1 90 ? 15.747 -5.581 -11.296 1.00 75.56 90 SER A O 1
ATOM 689 N N . ALA A 1 91 ? 14.207 -5.086 -9.732 1.00 74.62 91 ALA A N 1
ATOM 690 C CA . ALA A 1 91 ? 15.103 -4.355 -8.838 1.00 74.62 91 ALA A CA 1
ATOM 691 C C . ALA A 1 91 ? 15.705 -5.221 -7.709 1.00 74.62 91 ALA A C 1
ATOM 693 O O . ALA A 1 91 ? 16.453 -4.706 -6.879 1.00 74.62 91 ALA A O 1
ATOM 694 N N . GLN A 1 92 ? 15.400 -6.526 -7.690 1.00 82.12 92 GLN A N 1
ATOM 695 C CA . GLN A 1 92 ? 15.910 -7.526 -6.742 1.00 82.12 92 GLN A CA 1
ATOM 696 C C . GLN A 1 92 ? 15.754 -7.124 -5.268 1.00 82.12 92 GLN A C 1
ATOM 698 O O . GLN A 1 92 ? 16.663 -7.298 -4.456 1.00 82.12 92 GLN A O 1
ATOM 703 N N . PHE A 1 93 ? 14.592 -6.586 -4.897 1.00 79.75 93 PHE A N 1
ATOM 704 C CA . PHE A 1 93 ? 14.303 -6.271 -3.500 1.00 79.75 93 PHE A CA 1
ATOM 705 C C . PHE A 1 93 ? 12.938 -6.789 -3.066 1.00 79.75 93 PHE A C 1
ATOM 707 O O . PHE A 1 93 ? 12.004 -6.946 -3.853 1.00 79.75 93 PHE A O 1
ATOM 714 N N . THR A 1 94 ? 12.819 -7.032 -1.764 1.00 84.88 94 THR A N 1
ATOM 715 C CA . THR A 1 94 ? 11.546 -7.271 -1.089 1.00 84.88 94 THR A CA 1
ATOM 716 C C . THR A 1 94 ? 11.494 -6.417 0.167 1.00 84.88 94 THR A C 1
ATOM 718 O O . THR A 1 94 ? 12.426 -6.400 0.968 1.00 84.88 94 THR A O 1
ATOM 721 N N . ILE A 1 95 ? 10.399 -5.684 0.321 1.00 83.00 95 ILE A N 1
ATOM 722 C CA . ILE A 1 95 ? 10.109 -4.833 1.467 1.00 83.00 95 ILE A CA 1
ATOM 723 C C . ILE A 1 95 ? 8.902 -5.424 2.186 1.00 83.00 95 ILE A C 1
ATOM 725 O O . ILE A 1 95 ? 7.830 -5.580 1.600 1.00 83.00 95 ILE A O 1
ATOM 729 N N . GLY A 1 96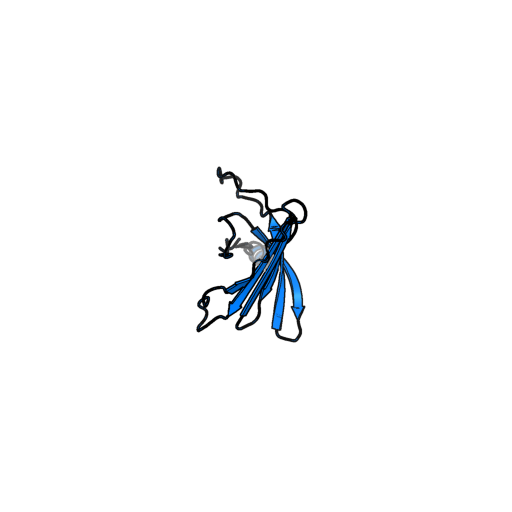 ? 9.086 -5.722 3.470 1.00 87.25 96 GLY A N 1
ATOM 730 C CA . GLY A 1 96 ? 8.016 -6.013 4.413 1.00 87.25 96 GLY A CA 1
ATOM 731 C C . GLY A 1 96 ? 7.992 -4.940 5.495 1.00 87.25 96 GLY A C 1
ATOM 732 O O . GLY A 1 96 ? 8.996 -4.707 6.168 1.00 87.25 96 GLY A O 1
ATOM 733 N N . VAL A 1 97 ? 6.851 -4.277 5.658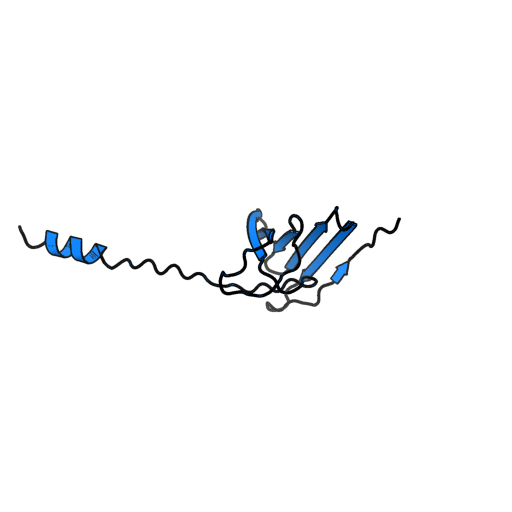 1.00 85.00 97 VAL A N 1
ATOM 734 C CA . VAL A 1 97 ? 6.635 -3.310 6.739 1.00 85.00 97 VAL A CA 1
ATOM 735 C C . VAL A 1 97 ? 5.367 -3.692 7.476 1.00 85.00 97 VAL A C 1
ATOM 737 O O . VAL A 1 97 ? 4.330 -3.901 6.853 1.00 85.00 97 VAL A O 1
ATOM 740 N N . ALA A 1 98 ? 5.437 -3.751 8.801 1.00 87.94 98 ALA A N 1
ATOM 741 C CA . ALA A 1 98 ? 4.270 -3.914 9.654 1.00 87.94 98 ALA A CA 1
ATOM 742 C C . ALA A 1 98 ? 4.201 -2.771 10.670 1.00 87.94 98 ALA A C 1
ATOM 744 O O . ALA A 1 98 ? 5.217 -2.333 11.215 1.00 87.94 98 ALA A O 1
ATOM 745 N N . CYS A 1 99 ? 2.986 -2.290 10.912 1.00 83.25 99 CYS A N 1
ATOM 746 C CA . CYS A 1 99 ? 2.699 -1.210 11.844 1.00 83.25 99 CYS A CA 1
ATOM 747 C C . CYS A 1 99 ? 1.474 -1.567 12.682 1.00 83.25 99 CYS A C 1
ATOM 749 O O . CYS A 1 99 ? 0.513 -2.150 12.181 1.00 83.25 99 CYS A O 1
ATOM 751 N N . THR A 1 100 ? 1.460 -1.126 13.935 1.00 86.31 100 THR A N 1
ATOM 752 C CA . THR A 1 100 ? 0.265 -1.142 14.787 1.00 86.31 100 THR A CA 1
ATOM 753 C C . THR A 1 100 ? -0.252 0.276 14.989 1.00 86.31 100 THR A C 1
ATOM 755 O O . THR A 1 100 ? 0.526 1.226 15.064 1.00 86.31 100 THR A O 1
ATOM 758 N N . PHE A 1 101 ? -1.562 0.442 15.112 1.00 77.81 101 PHE A N 1
ATOM 759 C CA . PHE A 1 101 ? -2.182 1.718 15.439 1.00 77.81 101 PHE A CA 1
ATOM 760 C C . PHE A 1 101 ? -2.381 1.820 16.949 1.00 77.81 101 PHE A C 1
ATOM 762 O O . PHE A 1 101 ? -3.087 1.007 17.546 1.00 77.81 101 PHE A O 1
ATOM 769 N N . THR A 1 102 ? -1.833 2.868 17.560 1.00 72.06 102 THR A N 1
ATOM 770 C CA . THR A 1 102 ? -2.170 3.241 18.939 1.00 72.06 102 THR A CA 1
ATOM 771 C C . THR A 1 102 ? -2.951 4.546 18.867 1.00 72.06 102 THR A C 1
ATOM 773 O O . THR A 1 102 ? -2.415 5.565 18.441 1.00 72.06 102 THR A O 1
ATOM 776 N N . HIS A 1 103 ? -4.241 4.513 19.216 1.00 60.38 103 HIS A N 1
ATOM 777 C CA . HIS A 1 103 ? -5.156 5.664 19.109 1.00 60.38 103 HIS A CA 1
ATOM 778 C C . HIS A 1 103 ? -5.252 6.281 17.700 1.00 60.38 103 HIS A C 1
ATOM 780 O O . HIS A 1 103 ? -5.248 7.502 17.561 1.00 60.38 103 HIS A O 1
ATOM 786 N N . SER A 1 104 ? -5.349 5.459 16.645 1.00 55.06 104 SER A N 1
ATOM 787 C CA . SER A 1 104 ? -5.397 5.906 15.232 1.00 55.06 104 SER A CA 1
ATOM 788 C C . SER A 1 104 ? -4.145 6.648 14.727 1.00 55.06 104 SER A C 1
ATOM 790 O O . SER A 1 104 ? -4.138 7.154 13.608 1.00 55.06 104 SER A O 1
ATOM 792 N N . THR A 1 105 ? -3.055 6.636 15.497 1.00 54.81 105 THR A N 1
ATOM 793 C CA . THR A 1 105 ? -1.742 7.139 15.080 1.00 54.81 105 THR A CA 1
ATOM 794 C C . THR A 1 105 ? -0.830 5.955 14.758 1.00 54.81 105 THR A C 1
ATOM 796 O O . THR A 1 105 ? -0.805 4.969 15.502 1.00 54.81 105 THR A O 1
ATOM 799 N N . LEU A 1 106 ? -0.091 6.031 13.645 1.00 53.75 106 LEU A N 1
ATOM 800 C CA . LEU A 1 106 ? 0.910 5.029 13.264 1.00 53.75 106 LEU A CA 1
ATOM 801 C C . LEU A 1 106 ? 1.961 4.903 14.377 1.00 53.75 106 LEU A C 1
ATOM 803 O O . LEU A 1 106 ? 2.720 5.843 14.618 1.00 53.75 106 LEU A O 1
ATOM 807 N N . ALA A 1 107 ? 2.021 3.750 15.051 1.00 48.50 107 ALA A N 1
ATOM 808 C CA . ALA A 1 107 ? 3.207 3.392 15.815 1.00 48.50 107 ALA A CA 1
ATOM 809 C C . ALA A 1 107 ? 4.329 3.064 14.819 1.00 48.50 107 ALA A C 1
ATOM 811 O O . ALA A 1 107 ? 4.076 2.515 13.746 1.00 48.50 107 ALA A O 1
ATOM 812 N N . LYS A 1 108 ? 5.552 3.472 15.162 1.00 51.03 108 LYS A N 1
ATOM 813 C CA . LYS A 1 108 ? 6.760 3.399 14.330 1.00 51.03 108 LYS A CA 1
ATOM 814 C C . LYS A 1 108 ? 6.852 2.070 13.541 1.00 51.03 108 LYS A C 1
ATOM 816 O O . LYS A 1 108 ? 6.741 1.023 14.175 1.00 51.03 108 LYS A O 1
ATOM 821 N N . PRO A 1 109 ? 7.082 2.099 12.212 1.00 53.69 109 PRO A N 1
ATOM 822 C CA . PRO A 1 109 ? 7.235 0.883 11.416 1.00 53.69 109 PRO A CA 1
ATOM 823 C C . PRO A 1 109 ? 8.472 0.094 11.854 1.00 53.69 109 PRO A C 1
ATOM 825 O O . PRO A 1 109 ? 9.552 0.671 12.017 1.00 53.69 109 PRO A O 1
ATOM 828 N N . GLU A 1 110 ? 8.325 -1.221 11.995 1.00 52.03 110 GLU A N 1
ATOM 829 C CA . GLU A 1 110 ? 9.450 -2.154 12.031 1.00 52.03 110 GLU A CA 1
ATOM 830 C C . GLU A 1 110 ? 9.694 -2.614 10.589 1.00 52.03 110 GLU A C 1
ATOM 832 O O . GLU A 1 110 ? 8.870 -3.305 9.989 1.00 52.03 110 GLU A O 1
ATOM 837 N N . ALA A 1 111 ? 10.770 -2.112 9.979 1.00 51.34 111 ALA A N 1
ATOM 838 C CA . ALA A 1 111 ? 11.162 -2.483 8.626 1.00 51.34 111 ALA A CA 1
ATOM 839 C C . ALA A 1 111 ? 12.091 -3.698 8.699 1.00 51.34 111 ALA A C 1
ATOM 841 O O . ALA A 1 111 ? 13.226 -3.584 9.165 1.00 51.34 111 ALA A O 1
ATOM 842 N N . THR A 1 112 ? 11.624 -4.848 8.222 1.00 50.22 112 THR A N 1
ATOM 843 C CA . THR A 1 112 ? 12.461 -6.035 8.025 1.00 50.22 112 THR A CA 1
ATOM 844 C C . THR A 1 112 ? 12.748 -6.139 6.530 1.00 50.22 112 THR A C 1
ATOM 846 O O . THR A 1 112 ? 11.941 -6.654 5.761 1.00 50.22 112 THR A O 1
ATOM 849 N N . GLY A 1 113 ? 13.867 -5.558 6.093 1.00 44.81 113 GLY A N 1
ATOM 850 C CA . GLY A 1 113 ? 14.375 -5.712 4.731 1.00 44.81 113 GLY A CA 1
ATOM 851 C C . GLY A 1 113 ? 15.557 -6.673 4.730 1.00 44.81 113 GLY A C 1
ATOM 852 O O . GLY A 1 113 ? 16.584 -6.371 5.336 1.00 44.81 113 GLY A O 1
ATOM 853 N N . GLU A 1 114 ? 15.423 -7.814 4.059 1.00 44.91 114 GLU A N 1
ATOM 854 C CA . GLU A 1 114 ? 16.530 -8.737 3.803 1.00 44.91 114 GLU A CA 1
ATOM 855 C C . GLU A 1 114 ? 17.139 -8.377 2.443 1.00 44.91 114 GLU A C 1
ATOM 857 O O . GLU A 1 114 ? 16.489 -8.472 1.402 1.00 44.91 114 GLU A O 1
ATOM 862 N N . LYS A 1 115 ? 18.382 -7.886 2.446 1.00 40.19 115 LYS A N 1
ATOM 863 C CA . LYS A 1 115 ? 19.127 -7.627 1.213 1.00 40.19 115 LYS A CA 1
ATOM 864 C C . LYS A 1 115 ? 19.713 -8.965 0.756 1.00 40.19 115 LYS A C 1
ATOM 866 O O . LYS A 1 115 ? 20.736 -9.386 1.288 1.00 40.19 115 LYS A O 1
ATOM 871 N N . GLY A 1 116 ? 19.055 -9.641 -0.185 1.00 38.34 116 GLY A N 1
ATOM 872 C CA . GLY A 1 116 ? 19.641 -10.790 -0.876 1.00 38.34 116 GLY A CA 1
ATOM 873 C C . GLY A 1 116 ? 20.868 -10.322 -1.656 1.00 38.34 116 GLY A C 1
ATOM 874 O O . GLY A 1 116 ? 20.732 -9.615 -2.649 1.00 38.34 116 GLY A O 1
ATOM 875 N N . LEU A 1 117 ? 22.055 -10.623 -1.137 1.00 40.84 117 LEU A N 1
ATOM 876 C CA . LEU A 1 117 ? 23.339 -10.344 -1.767 1.00 40.84 117 LEU A CA 1
ATOM 877 C C . LEU A 1 117 ? 23.838 -11.652 -2.383 1.00 40.84 117 LEU A C 1
ATOM 879 O O . LEU A 1 117 ? 24.244 -12.536 -1.633 1.00 40.84 117 LEU A O 1
ATOM 883 N N . GLU A 1 118 ? 23.839 -11.744 -3.710 1.00 36.91 118 GLU A N 1
ATOM 884 C CA . GLU A 1 118 ? 24.783 -12.578 -4.466 1.00 36.91 118 GLU A CA 1
ATOM 885 C C . GLU A 1 118 ? 25.342 -11.775 -5.644 1.00 36.91 118 GLU A C 1
ATOM 887 O O . GLU A 1 118 ? 24.540 -11.131 -6.359 1.00 36.91 118 GLU A O 1
#